Protein AF-A0A1Q7KQN0-F1 (afdb_monomer)

Structure (mmCIF, N/CA/C/O backbone):
data_AF-A0A1Q7KQN0-F1
#
_entry.id   AF-A0A1Q7KQN0-F1
#
loop_
_atom_site.group_PDB
_atom_site.id
_atom_site.type_symbol
_atom_site.label_atom_id
_atom_site.label_alt_id
_atom_site.label_comp_id
_atom_site.label_asym_id
_atom_site.label_entity_id
_atom_site.label_seq_id
_atom_site.pdbx_PDB_ins_code
_atom_site.Cartn_x
_atom_site.Cartn_y
_atom_site.Cartn_z
_atom_site.occupancy
_atom_site.B_iso_or_equiv
_atom_site.auth_seq_id
_atom_site.auth_comp_id
_atom_site.auth_asym_id
_atom_site.auth_atom_id
_atom_site.pdbx_PDB_model_num
ATOM 1 N N . MET A 1 1 ? -36.257 -35.925 5.827 1.00 39.53 1 MET A N 1
ATOM 2 C CA . MET A 1 1 ? -34.796 -35.770 5.674 1.00 39.53 1 MET A CA 1
ATOM 3 C C . MET A 1 1 ? -34.500 -34.291 5.775 1.00 39.53 1 MET A C 1
ATOM 5 O O . MET A 1 1 ? -34.787 -33.553 4.841 1.00 39.53 1 MET A O 1
ATOM 9 N N . GLU A 1 2 ? -34.073 -33.856 6.956 1.00 40.53 2 GLU A N 1
ATOM 10 C CA . GLU A 1 2 ? -33.713 -32.467 7.230 1.00 40.53 2 GLU A CA 1
ATOM 11 C C . GLU A 1 2 ? -32.520 -32.062 6.366 1.00 40.53 2 GLU A C 1
ATOM 13 O O . GLU A 1 2 ? -31.439 -32.641 6.459 1.00 40.53 2 GLU A O 1
ATOM 18 N N . GLN A 1 3 ? -32.719 -31.051 5.525 1.00 42.59 3 GLN A N 1
ATOM 19 C CA . GLN A 1 3 ? -31.616 -30.295 4.954 1.00 42.59 3 GLN A CA 1
ATOM 20 C C . GLN A 1 3 ? -31.159 -29.319 6.034 1.00 42.59 3 GLN A C 1
ATOM 22 O O . GLN A 1 3 ? -31.646 -28.196 6.135 1.00 42.59 3 GLN A O 1
ATOM 27 N N . HIS A 1 4 ? -30.256 -29.781 6.896 1.00 42.25 4 HIS A N 1
ATOM 28 C CA . HIS A 1 4 ? -29.528 -28.909 7.805 1.00 42.25 4 HIS A CA 1
ATOM 29 C C . HIS A 1 4 ? -28.475 -28.154 6.984 1.00 42.25 4 HIS A C 1
ATOM 31 O O . HIS A 1 4 ? -27.302 -28.523 6.928 1.00 42.25 4 HIS A O 1
ATOM 37 N N . THR A 1 5 ? -28.924 -27.140 6.245 1.00 47.50 5 THR A N 1
ATOM 38 C CA . THR A 1 5 ? -28.041 -26.280 5.462 1.00 47.50 5 THR A CA 1
ATOM 39 C C . THR A 1 5 ? -27.205 -25.462 6.437 1.00 47.50 5 THR A C 1
ATOM 41 O O . THR A 1 5 ? -27.714 -24.693 7.250 1.00 47.50 5 THR A O 1
ATOM 44 N N . ASN A 1 6 ? -25.903 -25.706 6.387 1.00 51.69 6 ASN A N 1
ATOM 45 C CA . ASN A 1 6 ? -24.899 -25.234 7.323 1.00 51.69 6 ASN A CA 1
ATOM 46 C C . ASN A 1 6 ? -24.771 -23.695 7.251 1.00 51.69 6 ASN A C 1
ATOM 48 O O . ASN A 1 6 ? -23.999 -23.155 6.458 1.00 51.69 6 ASN A O 1
ATOM 52 N N . SER A 1 7 ? -25.541 -22.986 8.088 1.00 54.34 7 SER A N 1
ATOM 53 C CA . SER A 1 7 ? -25.579 -21.513 8.2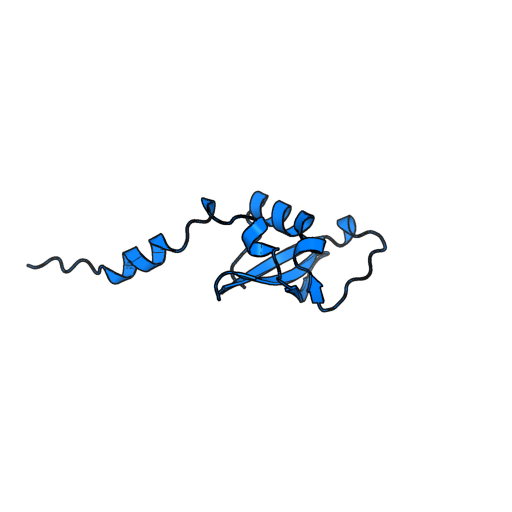18 1.00 54.34 7 SER A CA 1
ATOM 54 C C . SER A 1 7 ? -24.201 -20.876 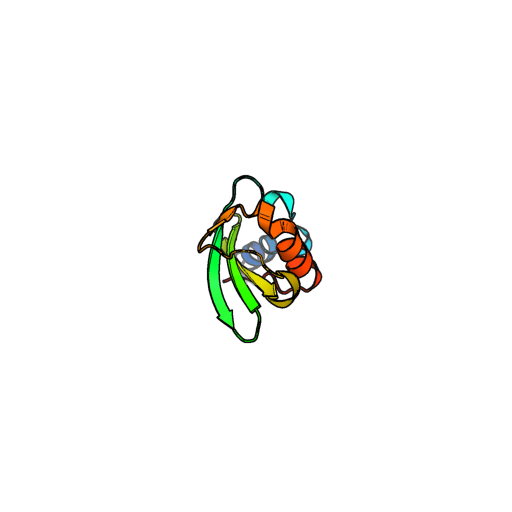8.446 1.00 54.34 7 SER A C 1
ATOM 56 O O . SER A 1 7 ? -23.983 -19.704 8.148 1.00 54.34 7 SER A O 1
ATOM 58 N N . ARG A 1 8 ? -23.238 -21.659 8.937 1.00 48.84 8 ARG A N 1
ATOM 59 C CA . ARG A 1 8 ? -21.891 -21.215 9.306 1.00 48.84 8 ARG A CA 1
ATOM 60 C C . ARG A 1 8 ? -20.977 -20.916 8.109 1.00 48.84 8 ARG A C 1
ATOM 62 O O . ARG A 1 8 ? -19.972 -20.231 8.270 1.00 48.84 8 ARG A O 1
ATOM 69 N N . CYS A 1 9 ? -21.314 -21.412 6.913 1.00 42.19 9 CYS A N 1
ATOM 70 C CA . CYS A 1 9 ? -20.564 -21.147 5.677 1.00 42.19 9 CYS A CA 1
ATOM 71 C C . CYS A 1 9 ? -21.015 -19.872 4.948 1.00 42.19 9 CYS A C 1
ATOM 73 O O . CYS A 1 9 ? -20.252 -19.330 4.155 1.00 42.19 9 CYS A O 1
ATOM 75 N N . LEU A 1 10 ? -22.232 -19.383 5.201 1.00 44.06 10 LEU A N 1
ATOM 76 C CA . LEU A 1 10 ? -22.749 -18.174 4.550 1.00 44.06 10 LEU A CA 1
ATOM 77 C C . LEU A 1 10 ? -22.327 -16.897 5.295 1.00 44.06 10 LEU A C 1
ATOM 79 O O . LEU A 1 10 ? -22.091 -15.871 4.663 1.00 44.06 10 LEU A O 1
ATOM 83 N N . GLU A 1 11 ? -22.118 -16.974 6.613 1.00 47.31 11 GLU A N 1
ATOM 84 C CA . GLU A 1 11 ? -21.573 -15.861 7.407 1.00 47.31 11 GLU A CA 1
ATOM 85 C C . GLU A 1 11 ? -20.135 -15.495 7.007 1.00 47.31 11 GLU A C 1
ATOM 87 O O . GLU A 1 11 ? -19.786 -14.318 6.980 1.00 47.31 11 GLU A O 1
ATOM 92 N N . SER A 1 12 ? -19.299 -16.470 6.628 1.00 47.00 12 SER A N 1
ATOM 93 C CA . SER A 1 12 ? -17.909 -16.204 6.226 1.00 47.00 12 SER A CA 1
ATOM 94 C C . SER A 1 12 ? -17.786 -15.552 4.843 1.00 47.00 12 SER A C 1
ATOM 96 O O . SER A 1 12 ? -16.832 -14.813 4.601 1.00 47.00 12 SER A O 1
ATOM 98 N N . LEU A 1 13 ? -18.765 -15.764 3.957 1.00 44.38 13 LEU A N 1
ATOM 99 C CA . LEU A 1 13 ? -18.849 -15.122 2.640 1.00 44.38 13 LEU A CA 1
ATOM 100 C C . LEU A 1 13 ? -19.471 -13.718 2.708 1.00 44.38 13 LEU A C 1
ATOM 102 O O . LEU A 1 13 ? -19.122 -12.866 1.899 1.00 44.38 13 LEU A O 1
ATOM 106 N N . ALA A 1 14 ? -20.323 -13.438 3.701 1.00 44.19 14 ALA A N 1
ATOM 107 C CA . ALA A 1 14 ? -20.900 -12.107 3.917 1.00 44.19 14 ALA A CA 1
ATOM 108 C C . ALA A 1 14 ? -19.891 -11.067 4.459 1.00 44.19 14 ALA A C 1
ATOM 110 O O . ALA A 1 14 ? -20.137 -9.864 4.367 1.00 44.19 14 ALA A O 1
ATOM 111 N N . ILE A 1 15 ? -18.751 -11.508 5.010 1.00 48.94 15 ILE A N 1
ATOM 112 C CA . ILE A 1 15 ? -17.706 -10.623 5.562 1.00 48.94 15 ILE A CA 1
ATOM 113 C C . ILE A 1 15 ? -16.694 -10.196 4.485 1.00 48.94 15 ILE A C 1
ATOM 115 O O . ILE A 1 15 ? -16.098 -9.122 4.587 1.00 48.94 15 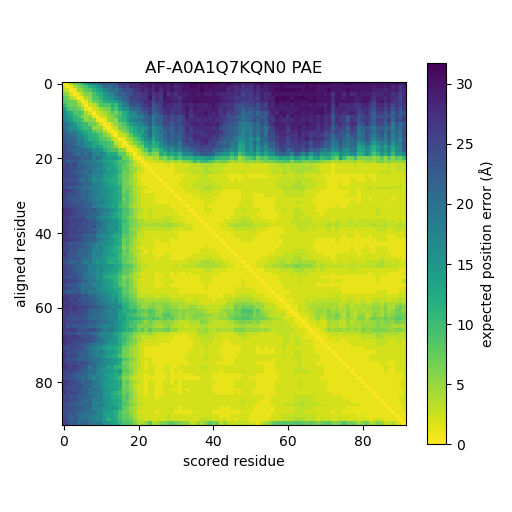ILE A O 1
ATOM 119 N N . TYR A 1 16 ? -16.516 -10.987 3.424 1.00 50.34 16 TYR A N 1
ATOM 120 C CA . TYR A 1 16 ? -15.618 -10.643 2.323 1.00 50.34 16 TYR A CA 1
ATOM 121 C C . TYR A 1 16 ? -16.404 -10.056 1.153 1.00 50.34 16 TYR A C 1
ATOM 123 O O . TYR A 1 16 ? -16.752 -10.741 0.196 1.00 50.34 16 TYR A O 1
ATOM 131 N N . ASN A 1 17 ? -16.670 -8.755 1.249 1.00 51.59 17 ASN A N 1
ATOM 132 C CA . ASN A 1 17 ? -17.210 -7.973 0.149 1.00 51.59 17 ASN A CA 1
ATOM 133 C C . ASN A 1 17 ? -16.104 -7.023 -0.359 1.00 51.59 17 ASN A C 1
ATOM 135 O O . ASN A 1 17 ? -15.893 -5.969 0.251 1.00 51.59 17 ASN A O 1
ATOM 139 N N . PRO A 1 18 ? -15.342 -7.387 -1.411 1.00 52.38 18 PRO A N 1
ATOM 140 C CA . PRO A 1 18 ? -14.220 -6.577 -1.904 1.00 52.38 18 PRO A CA 1
ATOM 141 C C . PRO A 1 18 ? -14.660 -5.179 -2.378 1.00 52.38 18 PRO A C 1
ATOM 143 O O . PRO A 1 18 ? -13.878 -4.234 -2.302 1.00 52.38 18 PRO A O 1
ATOM 146 N N . GLU A 1 19 ? -15.939 -5.016 -2.727 1.00 54.06 19 GLU A N 1
ATOM 147 C CA . GLU A 1 19 ? -16.582 -3.737 -3.069 1.00 54.06 19 GLU A CA 1
ATOM 148 C C . GLU A 1 19 ? -16.687 -2.748 -1.884 1.00 54.06 19 GLU A C 1
ATOM 150 O O . GLU A 1 19 ? -16.883 -1.550 -2.081 1.00 54.06 19 GLU A O 1
ATOM 155 N N . ASN A 1 20 ? -16.504 -3.206 -0.637 1.00 58.59 20 ASN A N 1
ATOM 156 C CA . ASN A 1 20 ? -16.585 -2.367 0.570 1.00 58.59 20 ASN A CA 1
ATOM 157 C C . ASN A 1 20 ? -15.219 -1.965 1.153 1.00 58.59 20 ASN A C 1
ATOM 159 O O . ASN A 1 20 ? -15.151 -1.334 2.220 1.00 58.59 20 ASN A O 1
ATOM 163 N N . MET A 1 21 ? -14.117 -2.303 0.477 1.00 73.50 21 MET A N 1
ATOM 164 C CA . MET A 1 21 ? -12.771 -1.962 0.927 1.00 73.50 21 MET A CA 1
ATOM 165 C C . MET A 1 21 ? -12.464 -0.473 0.695 1.00 73.50 21 MET A C 1
ATOM 167 O O . MET A 1 21 ? -11.870 -0.039 -0.290 1.00 73.50 21 MET A O 1
ATOM 171 N N . ASN A 1 22 ? -12.891 0.354 1.648 1.00 87.69 22 ASN A N 1
ATOM 172 C CA . ASN A 1 22 ? -12.700 1.796 1.592 1.00 87.69 22 ASN A CA 1
ATOM 173 C C . ASN A 1 22 ? -11.249 2.180 1.926 1.00 87.69 22 ASN A C 1
ATOM 175 O O . ASN A 1 22 ? -10.786 1.980 3.050 1.00 87.69 22 ASN A O 1
ATOM 179 N N . ILE A 1 23 ? -10.568 2.844 0.988 1.00 94.06 23 ILE A N 1
ATOM 180 C CA . ILE A 1 23 ? -9.188 3.328 1.148 1.00 94.06 23 ILE A CA 1
ATOM 181 C C . ILE A 1 23 ? -8.952 4.114 2.447 1.00 94.06 23 ILE A C 1
ATOM 183 O O . ILE A 1 23 ? -7.908 3.956 3.074 1.00 94.06 23 ILE A O 1
ATOM 187 N N . LYS A 1 24 ? -9.921 4.926 2.903 1.00 93.62 24 LYS A N 1
ATOM 188 C CA . LYS A 1 24 ? -9.800 5.701 4.149 1.00 93.62 24 LYS A CA 1
ATOM 189 C C . LYS A 1 24 ? -9.650 4.788 5.365 1.00 93.62 24 LYS A C 1
ATOM 191 O O . LYS A 1 24 ? -8.903 5.135 6.272 1.00 93.62 24 LYS A O 1
ATOM 196 N N . ARG A 1 25 ? -10.336 3.640 5.381 1.00 93.81 25 ARG A N 1
ATOM 197 C CA . ARG A 1 25 ? -10.248 2.659 6.474 1.00 93.81 25 ARG A CA 1
ATOM 198 C C . ARG A 1 25 ? -8.872 2.008 6.527 1.00 93.81 25 ARG A C 1
ATOM 200 O O . ARG A 1 25 ? -8.342 1.824 7.611 1.00 93.81 25 ARG A O 1
ATOM 207 N N . ILE A 1 26 ? -8.280 1.731 5.367 1.00 96.25 26 ILE A N 1
ATOM 208 C CA . ILE A 1 26 ? -6.948 1.121 5.271 1.00 96.25 26 ILE A CA 1
ATOM 209 C C . ILE A 1 26 ? -5.879 2.077 5.801 1.00 96.25 26 ILE A C 1
ATOM 211 O O . ILE A 1 26 ? -4.984 1.656 6.524 1.00 96.25 26 ILE A O 1
ATOM 215 N N . VAL A 1 27 ? -5.958 3.362 5.437 1.00 97.31 27 VAL A N 1
ATOM 216 C CA . VAL A 1 27 ? -4.850 4.303 5.666 1.00 97.31 27 VAL A CA 1
ATOM 217 C C . VAL A 1 27 ? -4.929 5.093 6.972 1.00 97.31 27 VAL A C 1
ATOM 219 O O . VAL A 1 27 ? -3.906 5.600 7.437 1.00 97.31 27 VAL A O 1
ATOM 222 N N . LYS A 1 28 ? -6.124 5.256 7.551 1.00 96.44 28 LYS A N 1
ATOM 223 C CA . LYS A 1 28 ? -6.326 6.098 8.737 1.00 96.44 28 LYS A CA 1
ATOM 224 C C . LYS A 1 28 ? -5.662 5.465 9.960 1.00 96.44 28 LYS A C 1
ATOM 226 O O . LYS A 1 28 ? -6.069 4.394 10.387 1.00 96.44 28 LYS A O 1
ATOM 231 N N . ASN A 1 29 ? -4.699 6.179 10.550 1.00 97.00 29 ASN A N 1
ATOM 232 C CA . ASN A 1 29 ? -3.968 5.769 11.759 1.00 97.00 29 ASN A CA 1
ATOM 233 C C . ASN A 1 29 ? -3.372 4.356 11.669 1.00 97.00 29 ASN A C 1
ATOM 235 O O . ASN A 1 29 ? -3.364 3.623 12.652 1.00 97.00 29 ASN A O 1
ATOM 239 N N . ASN A 1 30 ? -2.890 3.984 10.484 1.00 97.94 30 ASN A N 1
ATOM 240 C CA . ASN A 1 30 ? -2.376 2.650 10.215 1.00 97.94 30 ASN A CA 1
ATOM 241 C C . ASN A 1 30 ? -0.943 2.707 9.676 1.00 97.94 30 ASN A C 1
ATOM 243 O O . ASN A 1 30 ? -0.517 3.726 9.117 1.00 97.94 30 ASN A O 1
ATOM 247 N N . THR A 1 31 ? -0.226 1.599 9.806 1.00 98.31 31 THR A N 1
ATOM 248 C CA . THR A 1 31 ? 1.162 1.434 9.372 1.00 98.31 31 THR A CA 1
ATOM 249 C C . THR A 1 31 ? 1.243 0.241 8.435 1.00 98.31 31 THR A C 1
ATOM 251 O O . THR A 1 31 ? 0.642 -0.800 8.691 1.00 98.31 31 THR A O 1
ATOM 254 N N .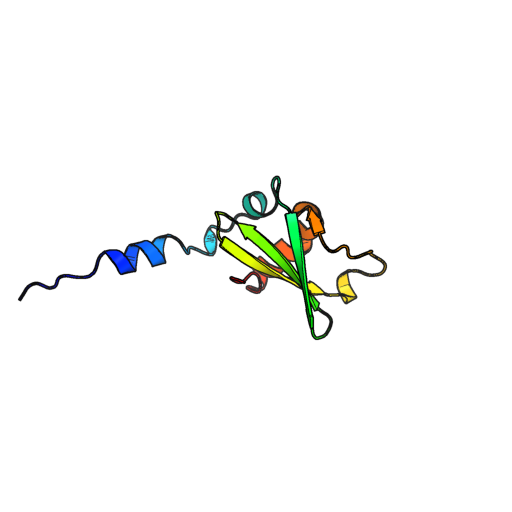 ALA A 1 32 ? 1.984 0.399 7.344 1.00 98.31 32 ALA A N 1
ATOM 255 C CA . ALA A 1 32 ? 2.342 -0.695 6.464 1.00 98.31 32 ALA A CA 1
ATOM 256 C C . ALA A 1 32 ? 3.803 -1.082 6.696 1.00 98.31 32 ALA A C 1
ATOM 258 O O . ALA A 1 32 ? 4.672 -0.210 6.783 1.00 98.31 32 ALA A O 1
ATOM 259 N N . ARG A 1 33 ? 4.073 -2.383 6.766 1.00 98.44 33 ARG A N 1
ATOM 260 C CA . ARG A 1 33 ? 5.404 -2.940 7.006 1.00 98.44 33 ARG A CA 1
ATOM 261 C C . ARG A 1 33 ? 5.915 -3.643 5.761 1.00 98.44 33 ARG A C 1
ATOM 263 O O . ARG A 1 33 ? 5.172 -4.364 5.103 1.00 98.44 33 ARG A O 1
ATOM 270 N N . PHE A 1 34 ? 7.178 -3.431 5.432 1.00 98.12 34 PHE A N 1
ATOM 271 C CA . PHE A 1 34 ? 7.860 -4.160 4.378 1.00 98.12 34 PHE A CA 1
ATOM 272 C C . PHE A 1 34 ? 7.865 -5.663 4.688 1.00 98.12 34 PHE A C 1
ATOM 274 O O . PHE A 1 34 ? 8.138 -6.069 5.816 1.00 98.12 34 PHE A O 1
ATOM 281 N N . SER A 1 35 ? 7.566 -6.476 3.677 1.00 98.06 35 SER A N 1
ATOM 282 C CA . SER A 1 35 ? 7.541 -7.936 3.767 1.00 98.06 35 SER A CA 1
ATOM 283 C C . SER A 1 35 ? 8.698 -8.542 2.975 1.00 98.06 35 SER A C 1
ATOM 285 O O . SER A 1 35 ? 9.631 -9.097 3.551 1.00 98.06 35 SER A O 1
ATOM 287 N N . PHE A 1 36 ? 8.689 -8.381 1.650 1.00 97.38 36 PHE A N 1
ATOM 288 C CA . PHE A 1 36 ? 9.756 -8.871 0.782 1.00 97.38 36 PHE A CA 1
ATOM 289 C C . PHE A 1 36 ? 9.832 -8.085 -0.525 1.00 97.38 36 PHE A C 1
ATOM 291 O O . PHE A 1 36 ? 8.938 -7.318 -0.886 1.00 97.38 36 PHE A O 1
ATOM 298 N N . TYR A 1 37 ? 10.916 -8.312 -1.258 1.00 96.75 37 TYR A N 1
ATOM 299 C CA . TYR A 1 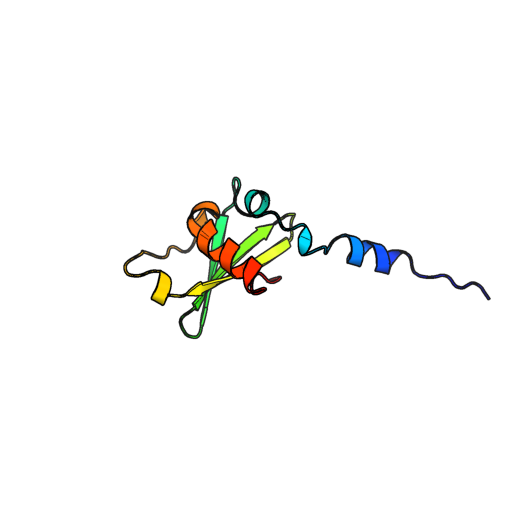37 ? 11.122 -7.801 -2.603 1.00 96.75 37 TYR A CA 1
ATOM 300 C C . TYR A 1 37 ? 11.143 -8.957 -3.603 1.00 96.75 37 TYR A C 1
ATOM 302 O O . TYR A 1 37 ? 11.782 -9.982 -3.358 1.00 96.75 37 TYR A O 1
ATOM 310 N N . ARG A 1 38 ? 10.461 -8.797 -4.741 1.00 96.69 38 ARG A N 1
ATOM 311 C CA . ARG A 1 38 ? 10.516 -9.754 -5.851 1.00 96.69 38 ARG A CA 1
ATOM 312 C C . ARG A 1 38 ? 10.259 -9.055 -7.179 1.00 96.69 38 ARG A C 1
ATOM 314 O O . ARG A 1 38 ? 9.249 -8.375 -7.326 1.00 96.69 38 ARG A O 1
ATOM 321 N N . ALA A 1 39 ? 11.138 -9.304 -8.151 1.00 96.12 39 ALA A N 1
ATOM 322 C CA . ALA A 1 39 ? 10.955 -8.924 -9.555 1.00 96.12 39 ALA A CA 1
ATOM 323 C C . ALA A 1 39 ? 10.560 -7.445 -9.762 1.00 96.12 39 ALA A C 1
ATOM 325 O O . ALA A 1 39 ? 9.588 -7.159 -10.450 1.00 96.12 39 ALA A O 1
ATOM 326 N N . GLY A 1 40 ? 11.279 -6.508 -9.136 1.00 95.19 40 GLY A N 1
ATOM 327 C CA . GLY A 1 40 ? 11.014 -5.069 -9.281 1.00 95.19 40 GLY A CA 1
ATOM 328 C C . GLY A 1 40 ? 9.923 -4.513 -8.360 1.00 95.19 40 GLY A C 1
ATOM 329 O O . GLY A 1 40 ? 9.738 -3.299 -8.315 1.00 95.19 40 GLY A O 1
ATOM 330 N N . TYR A 1 41 ? 9.251 -5.359 -7.574 1.00 96.75 41 TYR A N 1
ATOM 331 C CA . TYR A 1 41 ? 8.203 -4.943 -6.645 1.00 96.75 41 TYR A CA 1
ATOM 332 C C . TYR A 1 41 ? 8.609 -5.161 -5.192 1.00 96.75 41 TYR A C 1
ATOM 334 O O . TYR A 1 41 ? 9.061 -6.241 -4.805 1.00 96.75 41 TYR A O 1
ATOM 342 N N . MET A 1 42 ? 8.384 -4.143 -4.367 1.00 96.12 42 MET A N 1
ATOM 343 C CA . MET A 1 42 ? 8.399 -4.264 -2.914 1.00 96.12 42 MET A CA 1
ATOM 344 C C . MET A 1 42 ? 6.989 -4.524 -2.415 1.00 96.12 42 MET A C 1
ATOM 346 O O . MET A 1 42 ? 6.051 -3.825 -2.786 1.00 96.12 42 MET A O 1
ATOM 350 N N . TYR A 1 43 ? 6.842 -5.522 -1.559 1.00 98.00 43 TYR A N 1
ATOM 351 C CA . TYR A 1 43 ? 5.559 -5.903 -1.001 1.00 98.00 43 TYR A CA 1
ATOM 352 C C . TYR A 1 43 ? 5.455 -5.374 0.419 1.00 98.00 43 TYR A C 1
ATOM 354 O O . TYR A 1 43 ? 6.297 -5.677 1.267 1.00 98.00 43 TYR A O 1
ATOM 362 N N . PHE A 1 44 ? 4.411 -4.590 0.667 1.00 98.25 44 PHE A N 1
ATOM 363 C CA . PHE A 1 44 ? 4.068 -4.094 1.991 1.00 98.25 44 PHE A CA 1
ATOM 364 C C . PHE A 1 44 ? 2.831 -4.808 2.510 1.00 98.25 44 PHE A C 1
ATOM 366 O O . PHE A 1 44 ? 1.928 -5.142 1.746 1.00 98.25 44 PHE A O 1
ATOM 373 N N . GLU A 1 45 ? 2.796 -5.015 3.817 1.00 98.56 45 GLU A N 1
ATOM 374 C CA . GLU A 1 45 ? 1.685 -5.608 4.539 1.00 98.56 45 GLU A CA 1
ATOM 375 C C . GLU A 1 45 ? 1.022 -4.573 5.440 1.00 98.56 45 GLU A C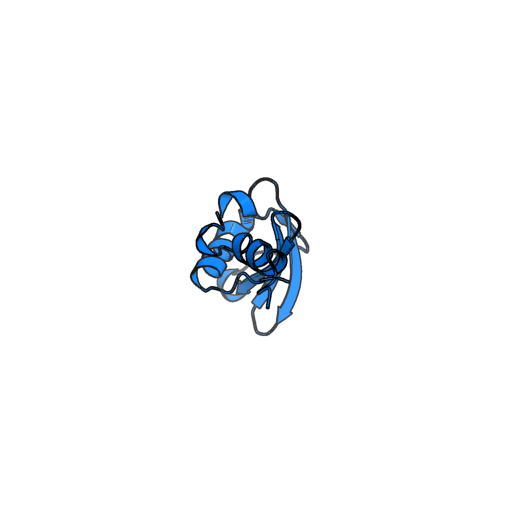 1
ATOM 377 O O . GLU A 1 45 ? 1.702 -3.793 6.103 1.00 98.56 45 GLU A O 1
ATOM 382 N N . VAL A 1 46 ? -0.306 -4.570 5.479 1.00 98.06 46 VAL A N 1
ATOM 383 C CA . VAL A 1 46 ? -1.109 -3.676 6.313 1.00 98.06 46 VAL A CA 1
ATOM 384 C C . VAL A 1 46 ? -2.252 -4.460 6.947 1.00 98.06 46 VAL A C 1
ATOM 386 O O . VAL A 1 46 ? -2.917 -5.263 6.288 1.00 98.06 46 VAL A O 1
ATOM 389 N N . ALA A 1 47 ? -2.472 -4.252 8.243 1.00 97.31 47 ALA A N 1
ATOM 390 C CA . ALA A 1 47 ? -3.578 -4.873 8.960 1.00 97.31 47 ALA A CA 1
ATOM 391 C C . ALA A 1 47 ? -4.852 -4.041 8.771 1.00 97.31 47 ALA A C 1
ATOM 393 O O . ALA A 1 47 ? -4.856 -2.839 9.025 1.00 97.31 47 ALA A O 1
ATOM 394 N N . VAL A 1 48 ? -5.942 -4.666 8.340 1.00 94.81 48 VAL A N 1
ATOM 395 C CA . VAL A 1 48 ? -7.257 -4.042 8.170 1.00 94.81 48 VAL A CA 1
ATOM 396 C C . VAL A 1 48 ? -8.277 -4.932 8.863 1.00 94.81 48 VAL A C 1
ATOM 398 O O . VAL A 1 48 ? -8.395 -6.106 8.526 1.00 94.81 48 VAL A O 1
ATOM 401 N N . ASP A 1 49 ? -8.976 -4.389 9.862 1.00 90.88 49 ASP A N 1
ATOM 402 C CA . ASP A 1 49 ? -10.000 -5.104 10.639 1.00 90.88 49 ASP A CA 1
ATOM 403 C C . ASP A 1 49 ? -9.518 -6.469 11.189 1.00 90.88 49 ASP A C 1
ATOM 405 O O . ASP A 1 49 ? -10.218 -7.475 11.128 1.0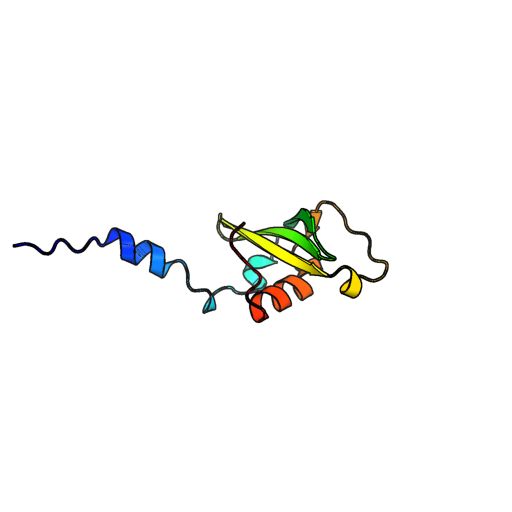0 90.88 49 ASP A O 1
ATOM 409 N N . GLY A 1 50 ? -8.279 -6.519 11.697 1.00 90.88 50 GLY A N 1
ATOM 410 C CA . GLY A 1 50 ? -7.673 -7.740 12.248 1.00 90.88 50 GLY A CA 1
ATOM 411 C C . GLY A 1 50 ? -7.123 -8.716 11.203 1.00 90.88 50 GLY A C 1
ATOM 412 O O . GLY A 1 50 ? -6.530 -9.727 11.572 1.00 90.88 50 GLY A O 1
ATOM 413 N N . GLN A 1 51 ? -7.257 -8.406 9.913 1.00 95.56 51 GLN A N 1
ATOM 414 C CA . GLN A 1 51 ? -6.728 -9.217 8.827 1.00 95.56 51 GLN A CA 1
ATOM 415 C C . GLN A 1 51 ? -5.521 -8.552 8.165 1.00 95.56 51 GLN A C 1
ATOM 417 O O . GLN A 1 51 ? -5.556 -7.378 7.812 1.00 95.56 51 GLN A O 1
ATOM 422 N N . LEU A 1 52 ? -4.452 -9.319 7.957 1.00 97.31 52 LEU A N 1
ATOM 423 C CA . LEU A 1 52 ? -3.277 -8.858 7.228 1.00 97.31 52 LEU A CA 1
ATOM 424 C C . LEU A 1 52 ? -3.503 -8.965 5.717 1.00 97.31 52 LEU A C 1
ATOM 426 O O . LEU A 1 52 ? -3.925 -10.015 5.218 1.00 97.31 52 LEU A O 1
ATOM 430 N N . TYR A 1 53 ? -3.204 -7.882 5.011 1.00 98.00 53 TYR A N 1
ATOM 431 C CA . TYR A 1 53 ? -3.238 -7.790 3.558 1.00 98.00 53 TYR A CA 1
ATOM 432 C C . TYR A 1 53 ? -1.896 -7.313 3.029 1.00 98.00 53 TYR A C 1
ATOM 434 O O . TYR A 1 53 ? -1.188 -6.585 3.716 1.00 98.00 53 TYR A O 1
ATOM 442 N N . ARG A 1 54 ? -1.573 -7.689 1.797 1.00 98.31 54 ARG A N 1
ATOM 443 C CA . ARG A 1 54 ? -0.337 -7.378 1.095 1.00 98.31 54 ARG A CA 1
ATOM 444 C C . ARG A 1 54 ? -0.645 -6.650 -0.209 1.00 98.31 54 ARG A C 1
ATOM 446 O O . ARG A 1 54 ? -1.615 -6.978 -0.887 1.00 98.31 54 ARG A O 1
ATOM 453 N N . PHE A 1 55 ? 0.201 -5.692 -0.571 1.00 97.88 55 PHE A N 1
ATOM 454 C CA . PHE A 1 55 ? 0.117 -4.977 -1.844 1.00 97.88 55 PHE A CA 1
ATOM 455 C C . PHE A 1 55 ? 1.509 -4.658 -2.409 1.00 97.88 55 PHE A C 1
ATOM 457 O O . PHE A 1 55 ? 2.453 -4.456 -1.634 1.00 97.88 55 PHE A O 1
ATOM 464 N N . PRO A 1 56 ? 1.655 -4.619 -3.745 1.00 97.75 56 PRO A N 1
ATOM 465 C CA . PRO A 1 56 ? 2.922 -4.317 -4.395 1.00 97.75 56 PRO A CA 1
ATOM 466 C C . PRO A 1 56 ? 3.161 -2.807 -4.549 1.00 97.75 56 PRO A C 1
ATOM 468 O O . PRO A 1 56 ? 2.238 -2.015 -4.745 1.00 97.75 56 PRO A O 1
ATOM 471 N N . VAL A 1 57 ? 4.433 -2.419 -4.533 1.00 96.56 57 VAL A N 1
ATOM 472 C CA . VAL A 1 57 ? 4.942 -1.092 -4.892 1.00 96.56 57 VAL A CA 1
ATOM 473 C C . VAL A 1 57 ? 6.059 -1.284 -5.916 1.00 96.56 57 VAL A C 1
ATOM 475 O O . VAL A 1 57 ? 7.051 -1.948 -5.618 1.00 96.56 57 VAL A O 1
ATOM 478 N N . SER A 1 58 ? 5.897 -0.736 -7.123 1.00 94.81 58 SER A N 1
ATOM 479 C CA . SER A 1 58 ? 6.925 -0.804 -8.172 1.00 94.81 58 SER A CA 1
ATOM 480 C C . SER A 1 58 ? 8.115 0.085 -7.815 1.00 94.81 58 SER A C 1
ATOM 482 O O . SER A 1 58 ? 7.920 1.253 -7.473 1.00 94.81 58 SER A O 1
ATOM 484 N N . LEU A 1 59 ? 9.341 -0.436 -7.930 1.00 91.81 59 LEU A N 1
ATOM 485 C CA . LEU A 1 59 ? 10.560 0.371 -7.802 1.00 91.81 59 LEU A CA 1
ATOM 486 C C . LEU A 1 59 ? 10.655 1.455 -8.881 1.00 91.81 59 LEU A C 1
ATOM 488 O O . LEU A 1 59 ? 11.165 2.538 -8.607 1.00 91.81 59 LEU A O 1
ATOM 492 N N . GLU A 1 60 ? 10.118 1.205 -10.075 1.00 91.00 60 GLU A N 1
ATOM 493 C CA . GLU A 1 60 ? 10.103 2.196 -11.159 1.00 91.00 60 GLU A CA 1
ATOM 494 C C . GLU A 1 60 ? 9.265 3.430 -10.785 1.00 91.00 60 GLU A C 1
ATOM 496 O O . GLU A 1 60 ? 9.641 4.557 -11.098 1.00 91.00 60 GLU A O 1
ATOM 501 N N . ASP A 1 61 ? 8.178 3.234 -10.028 1.00 87.94 61 ASP A N 1
ATOM 502 C CA . ASP A 1 61 ? 7.284 4.314 -9.589 1.00 87.94 61 ASP A CA 1
ATOM 503 C C . ASP A 1 61 ? 7.887 5.170 -8.450 1.00 87.94 61 ASP A C 1
ATOM 505 O O . ASP A 1 61 ? 7.335 6.225 -8.105 1.00 87.94 61 ASP A O 1
ATOM 509 N N . LEU A 1 62 ? 8.972 4.702 -7.819 1.00 86.25 62 LEU A N 1
ATOM 510 C CA . LEU A 1 62 ? 9.547 5.281 -6.599 1.00 86.25 62 LEU A CA 1
ATOM 511 C C . LEU A 1 62 ? 10.669 6.294 -6.854 1.00 86.25 62 LEU A C 1
ATOM 513 O O . LEU A 1 62 ? 10.897 7.161 -6.006 1.00 86.25 62 LEU A O 1
ATOM 517 N N . GLY A 1 63 ? 11.362 6.217 -7.992 1.00 85.94 63 GLY A N 1
ATOM 518 C CA . GLY A 1 63 ? 12.494 7.096 -8.295 1.00 85.94 63 GLY A CA 1
ATOM 519 C C . GLY A 1 63 ? 13.597 7.007 -7.232 1.00 85.94 63 GLY A C 1
ATOM 520 O O . GLY A 1 63 ? 14.172 5.946 -7.014 1.00 85.94 63 GLY A O 1
ATOM 521 N N . THR A 1 64 ? 13.894 8.120 -6.554 1.00 88.75 64 THR A N 1
ATOM 522 C CA . THR A 1 64 ? 14.953 8.223 -5.528 1.00 88.75 64 THR A CA 1
ATOM 523 C C . THR A 1 64 ? 14.429 8.117 -4.089 1.00 88.75 64 THR A C 1
ATOM 525 O O . THR A 1 64 ? 15.112 8.529 -3.151 1.00 88.75 64 THR A O 1
ATOM 528 N N . ALA A 1 65 ? 13.192 7.654 -3.892 1.00 88.69 65 ALA A N 1
ATOM 529 C CA . ALA A 1 65 ? 12.587 7.581 -2.567 1.00 88.69 65 ALA A CA 1
ATOM 530 C C . ALA A 1 65 ? 13.262 6.522 -1.677 1.00 88.69 65 ALA A C 1
ATOM 532 O O . ALA A 1 65 ? 13.502 5.391 -2.097 1.00 88.69 65 ALA A O 1
ATOM 533 N N . THR A 1 66 ? 13.496 6.867 -0.409 1.00 88.69 66 THR A N 1
ATOM 534 C CA . THR A 1 66 ? 13.980 5.910 0.592 1.00 88.69 66 THR A CA 1
ATOM 535 C C . THR A 1 66 ? 12.844 5.019 1.078 1.00 88.69 66 THR A C 1
ATOM 537 O O . THR A 1 66 ? 11.794 5.495 1.517 1.00 88.69 66 THR A O 1
ATOM 540 N N . LEU A 1 67 ? 13.080 3.709 1.062 1.00 84.25 67 LEU A 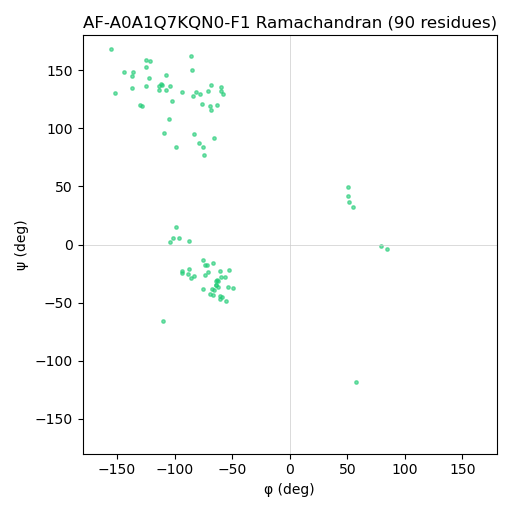N 1
ATOM 541 C CA . LEU A 1 67 ? 12.120 2.708 1.511 1.00 84.25 67 LEU A CA 1
ATOM 542 C C . LEU A 1 67 ? 12.548 2.164 2.865 1.00 84.25 67 LEU A C 1
ATOM 544 O O . LEU A 1 67 ? 13.534 1.447 2.992 1.00 84.25 67 LEU A O 1
ATOM 548 N N . LEU A 1 68 ? 11.792 2.553 3.884 1.00 93.81 68 LEU A N 1
ATOM 549 C CA . LEU A 1 68 ? 11.959 2.085 5.249 1.00 93.81 68 LEU A CA 1
ATOM 550 C C . LEU A 1 68 ? 11.193 0.779 5.476 1.00 93.81 68 LEU A C 1
ATOM 552 O O . LEU A 1 68 ? 10.263 0.447 4.736 1.00 93.81 68 LEU A O 1
ATOM 556 N N . ALA A 1 69 ? 11.563 0.072 6.544 1.00 97.00 69 ALA A N 1
ATOM 557 C CA . ALA A 1 69 ? 10.866 -1.133 6.981 1.00 97.00 69 ALA A CA 1
ATOM 558 C C . ALA A 1 69 ? 9.387 -0.870 7.309 1.00 97.00 69 ALA A C 1
ATOM 560 O O . ALA A 1 69 ? 8.562 -1.763 7.157 1.00 97.00 69 ALA A O 1
ATOM 561 N N . GLU A 1 70 ? 9.039 0.350 7.719 1.00 97.88 70 GLU A N 1
ATOM 562 C CA . GLU A 1 70 ? 7.671 0.755 8.025 1.00 97.88 70 GLU A CA 1
ATOM 563 C C . GLU A 1 70 ? 7.364 2.139 7.456 1.00 97.88 70 GLU A C 1
ATOM 565 O O . GLU A 1 70 ? 8.207 3.037 7.457 1.00 97.88 70 GLU A O 1
ATOM 570 N N . HIS A 1 71 ? 6.122 2.320 7.013 1.00 97.25 71 HIS A N 1
ATOM 571 C CA . HIS A 1 71 ? 5.574 3.600 6.576 1.00 97.25 71 HIS A CA 1
ATOM 572 C C . HIS A 1 71 ? 4.171 3.779 7.135 1.00 97.25 71 HIS A C 1
ATOM 574 O O . HIS A 1 71 ? 3.406 2.820 7.233 1.00 97.25 71 HIS A O 1
ATOM 580 N N . LYS A 1 72 ? 3.768 5.022 7.415 1.00 97.94 72 LYS A N 1
ATOM 581 C CA . LYS A 1 72 ? 2.343 5.306 7.635 1.00 97.94 72 LYS A CA 1
ATOM 582 C C . LYS A 1 72 ? 1.579 4.882 6.381 1.00 97.94 72 LYS A C 1
ATOM 584 O O . LYS A 1 72 ? 1.913 5.326 5.290 1.00 97.94 72 LYS A O 1
ATOM 589 N N . ALA A 1 73 ? 0.517 4.097 6.512 1.00 97.75 73 ALA A N 1
ATOM 590 C CA . ALA A 1 73 ? -0.227 3.584 5.360 1.00 97.75 73 ALA A CA 1
ATOM 591 C C . ALA A 1 73 ? -0.735 4.710 4.432 1.00 97.75 73 ALA A C 1
ATOM 593 O O . ALA A 1 73 ? -0.828 4.532 3.219 1.00 97.75 73 ALA A O 1
ATOM 594 N N . ILE A 1 74 ? -0.987 5.907 4.976 1.00 97.88 74 ILE A N 1
ATOM 595 C CA . ILE A 1 74 ? -1.366 7.091 4.194 1.00 97.88 74 ILE A CA 1
ATOM 596 C C . ILE A 1 74 ? -0.285 7.573 3.215 1.00 97.88 74 ILE A C 1
ATOM 598 O O . ILE A 1 74 ? -0.637 8.063 2.145 1.00 97.88 74 ILE A O 1
ATOM 602 N N . THR A 1 75 ? 1.010 7.396 3.506 1.00 95.94 75 THR A N 1
ATOM 603 C CA . THR A 1 75 ? 2.080 7.760 2.555 1.00 95.94 75 THR A CA 1
ATOM 604 C C . THR A 1 75 ? 2.119 6.804 1.365 1.00 95.94 75 THR A C 1
ATOM 606 O O . THR A 1 75 ? 2.534 7.187 0.275 1.00 95.94 75 THR A O 1
ATOM 609 N N . LEU A 1 76 ? 1.602 5.585 1.544 1.00 96.06 76 LEU A N 1
ATOM 610 C CA . LEU A 1 76 ? 1.481 4.565 0.505 1.00 96.06 76 LEU A CA 1
ATOM 611 C C . LEU A 1 76 ? 0.096 4.540 -0.162 1.00 96.06 76 LEU A C 1
ATOM 613 O O . LEU A 1 76 ? -0.155 3.689 -1.014 1.00 96.06 76 LEU A O 1
ATOM 617 N N . MET A 1 77 ? -0.801 5.482 0.163 1.00 96.75 77 MET A N 1
ATOM 618 C CA . MET A 1 77 ? -2.193 5.499 -0.314 1.00 96.75 77 MET A CA 1
ATOM 619 C C . MET A 1 77 ? -2.312 5.406 -1.840 1.00 96.75 77 MET A C 1
ATOM 621 O O . MET A 1 77 ? -3.227 4.753 -2.337 1.00 96.75 77 MET A O 1
ATOM 625 N N . ARG A 1 78 ? -1.392 6.038 -2.588 1.00 95.38 78 ARG A N 1
ATOM 626 C CA . ARG A 1 78 ? -1.333 5.955 -4.059 1.00 95.38 78 ARG A CA 1
ATOM 627 C C . ARG A 1 78 ? -1.241 4.503 -4.528 1.00 95.38 78 ARG A C 1
ATOM 629 O O . ARG A 1 78 ? -2.009 4.092 -5.390 1.00 95.38 78 ARG A O 1
ATOM 636 N N . TYR A 1 79 ? -0.326 3.743 -3.937 1.00 96.38 79 TYR A N 1
ATOM 637 C CA . TYR A 1 79 ? -0.061 2.356 -4.305 1.00 96.38 79 TYR A CA 1
ATOM 638 C C . TYR A 1 79 ? -1.148 1.418 -3.801 1.00 96.38 79 TYR A C 1
ATOM 640 O O . TYR A 1 79 ? -1.574 0.544 -4.540 1.00 96.38 79 TYR A O 1
ATOM 648 N N . ILE A 1 80 ? -1.667 1.652 -2.593 1.00 97.00 80 ILE A N 1
ATOM 649 C CA . ILE A 1 80 ? -2.811 0.895 -2.070 1.00 97.00 80 ILE A CA 1
ATOM 650 C C . ILE A 1 80 ? -4.026 1.084 -2.988 1.00 97.00 80 ILE A C 1
ATOM 652 O O . ILE A 1 80 ? -4.687 0.115 -3.340 1.00 97.00 80 ILE A O 1
ATOM 656 N N . ARG A 1 81 ? -4.307 2.319 -3.426 1.00 96.06 81 ARG A N 1
ATOM 657 C CA . ARG A 1 81 ? -5.402 2.598 -4.365 1.00 96.06 81 ARG A CA 1
ATOM 658 C C . ARG A 1 81 ? -5.203 1.873 -5.696 1.00 96.06 81 ARG A C 1
ATOM 660 O O . ARG A 1 81 ? -6.146 1.246 -6.161 1.00 96.06 81 ARG A O 1
ATOM 667 N N . LYS A 1 82 ? -3.999 1.936 -6.273 1.00 95.31 82 LYS A N 1
ATOM 668 C CA . LYS A 1 82 ? -3.658 1.205 -7.502 1.00 95.31 82 LYS A CA 1
ATOM 669 C C . LYS A 1 82 ? -3.843 -0.303 -7.316 1.00 95.31 82 LYS A C 1
ATOM 671 O O . LYS A 1 82 ? -4.512 -0.936 -8.114 1.00 95.31 82 LYS A O 1
ATOM 676 N N . ALA A 1 83 ? -3.372 -0.861 -6.204 1.00 96.31 83 ALA A N 1
ATOM 677 C CA . ALA A 1 83 ? -3.518 -2.281 -5.908 1.00 96.31 83 ALA A CA 1
ATOM 678 C C . ALA A 1 83 ? -4.981 -2.727 -5.736 1.00 96.31 83 ALA A C 1
ATOM 680 O O . ALA A 1 83 ? -5.316 -3.856 -6.078 1.00 96.31 83 ALA A O 1
ATOM 681 N N . LEU A 1 84 ? -5.861 -1.855 -5.231 1.00 95.06 84 LEU A N 1
ATOM 682 C CA . LEU A 1 84 ? -7.302 -2.126 -5.181 1.00 95.06 84 LEU A CA 1
ATOM 683 C C . LEU A 1 84 ? -7.934 -2.142 -6.574 1.00 95.06 84 LEU A C 1
ATOM 685 O O . LEU A 1 84 ? -8.739 -3.022 -6.854 1.00 95.06 84 LEU A O 1
ATOM 689 N N . GLN A 1 85 ? -7.555 -1.193 -7.434 1.00 94.19 85 GLN A N 1
ATOM 690 C CA . GLN A 1 85 ? -8.027 -1.119 -8.822 1.00 94.19 85 GLN A CA 1
ATOM 691 C C . GLN A 1 85 ? -7.536 -2.310 -9.652 1.00 94.19 85 GLN A C 1
ATOM 693 O O . GLN A 1 85 ? -8.298 -2.872 -10.429 1.00 94.19 85 GLN A O 1
ATOM 698 N N . ASP A 1 86 ? -6.288 -2.722 -9.433 1.00 95.31 86 ASP A N 1
ATOM 699 C CA . ASP A 1 86 ? -5.633 -3.806 -10.167 1.00 95.31 86 ASP A CA 1
ATOM 700 C C . ASP A 1 86 ? -5.892 -5.191 -9.537 1.00 95.31 86 ASP A C 1
ATOM 702 O O . ASP A 1 86 ? -5.326 -6.187 -9.981 1.00 95.31 86 ASP A O 1
ATOM 706 N N . HIS A 1 87 ? -6.698 -5.274 -8.470 1.00 94.88 87 HIS A N 1
ATOM 707 C CA . HIS A 1 87 ? -6.965 -6.501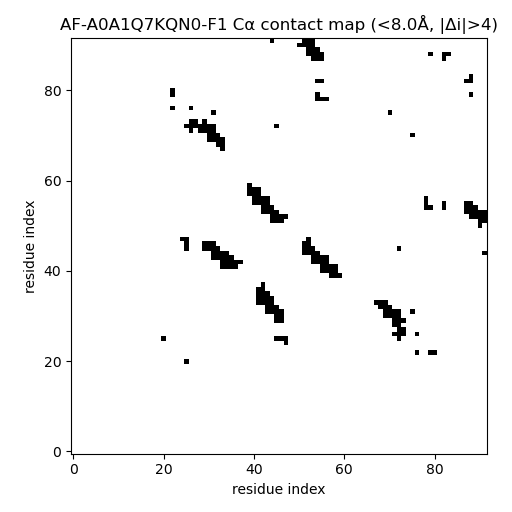 -7.701 1.00 94.88 87 HIS A CA 1
ATOM 708 C C . HIS A 1 87 ? -5.703 -7.220 -7.170 1.00 94.88 87 HIS A C 1
ATOM 710 O O . HIS A 1 87 ? -5.677 -8.439 -7.009 1.00 94.88 87 HIS A O 1
ATOM 716 N N . THR A 1 88 ? -4.652 -6.459 -6.849 1.00 96.06 88 THR A N 1
ATOM 717 C CA . THR A 1 88 ? -3.385 -6.949 -6.270 1.00 96.06 88 THR A CA 1
ATOM 718 C C . THR A 1 88 ? -3.238 -6.657 -4.771 1.00 96.06 88 THR A C 1
ATOM 720 O O . THR A 1 88 ? -2.221 -7.006 -4.169 1.00 96.06 88 THR A O 1
ATOM 723 N N . PHE A 1 89 ? -4.251 -6.052 -4.140 1.00 96.56 89 PHE A N 1
ATOM 724 C CA . PHE A 1 89 ? -4.373 -5.958 -2.683 1.00 96.56 89 PHE A CA 1
ATOM 725 C C . PHE A 1 89 ? -5.007 -7.248 -2.136 1.00 96.56 89 PHE A C 1
ATOM 727 O O . PHE A 1 89 ? -6.228 -7.406 -2.140 1.00 96.56 89 PHE A O 1
ATOM 734 N N . VAL A 1 90 ? -4.180 -8.198 -1.698 1.00 95.62 90 VAL A N 1
ATOM 735 C CA . VAL A 1 90 ? -4.597 -9.579 -1.384 1.00 95.62 90 VAL A CA 1
ATOM 736 C C . VAL A 1 90 ? -4.302 -9.952 0.064 1.00 95.62 90 VAL A C 1
ATOM 738 O O . VAL A 1 90 ? -3.454 -9.347 0.708 1.00 95.62 90 VAL A O 1
ATOM 741 N N . LYS A 1 91 ? -4.997 -10.956 0.602 1.00 95.62 91 LYS A N 1
ATOM 742 C CA . LYS A 1 91 ? -4.731 -11.487 1.949 1.00 95.62 91 LYS A CA 1
ATOM 743 C C . LYS A 1 91 ? -3.286 -12.018 2.028 1.00 95.62 91 LYS A C 1
ATOM 745 O O . LYS A 1 91 ? -2.855 -12.708 1.104 1.00 95.62 91 LYS A O 1
ATOM 750 N N . ALA A 1 92 ? -2.551 -11.640 3.078 1.00 90.56 92 ALA A N 1
ATOM 751 C CA . ALA A 1 92 ? -1.112 -11.903 3.218 1.00 90.56 92 ALA A CA 1
ATOM 752 C C . ALA A 1 92 ? -0.774 -13.328 3.668 1.00 90.56 92 ALA A C 1
ATOM 754 O O . ALA A 1 92 ? -1.570 -13.897 4.452 1.00 90.56 92 ALA A O 1
#

Radius of gyration: 16.51 Å; Cα contacts (8 Å, |Δi|>4): 119; chains: 1; bounding box: 50×44×23 Å

pLDDT: mean 84.58, std 19.97, range [39.53, 98.56]

Sequence (92 aa):
MEQHTNSRCLESLAIYNPENMNIKRIVKNNTARFSFYRAGYMYFEVAVDGQLYRFPVSLEDLGTATLLAEHKAITLMRYIRKALQDHTFVKA

Solvent-accessible surface area (backbone atoms only — not comparable to full-atom values): 5537 Å² total; per-residue (Å²): 134,85,81,79,73,67,67,74,63,56,58,64,56,71,71,66,51,81,93,69,70,49,66,66,70,53,23,59,97,33,56,25,34,58,73,53,74,56,96,64,26,40,30,34,33,35,68,46,96,92,39,54,28,28,32,59,39,54,54,83,83,48,74,89,65,86,83,59,67,62,43,52,24,55,83,45,41,71,42,54,52,49,16,58,77,70,70,47,57,38,80,99

Secondary structure (DSSP, 8-state):
------THHHHHHHH--GGG--HHHHHTT-EEEEEEEETTEEEEEEEETTEEEEEEEESTTTTT----SEEEGGGGHHHHHHHHHTT--EE-

Nearest PDB structures (foldseek):
  7c2w-assembly1_B  TM=6.592E-01  e=2.193E+00  Homo sapiens
  3npg-assembly1_D  TM=5.391E-01  e=2.638E+00  Pyrococcus horikoshii
  3npg-assembly1_B  TM=3.825E-01  e=1.714E+00  Pyrococcus horikoshii
  2it9-assembly1_A  TM=3.111E-01  e=1.714E+00  Prochlorococcus marinus str. NATL2A
  2it9-assembly2_D  TM=3.116E-01  e=3.376E+00  Prochlorococcus marinus str. NATL2A

Mean predicted aligned error: 9.09 Å

Foldseek 3Di:
DDPPPPPPVVVVVVVDDLVPPDLCQQQPPWKWFFDDDDDQWTKIWTAGPNFIKIFTDGNVVQPPDDDDRMDRVVVVSVRVVVCSVVVRGGGD